Protein AF-A0A7G9Z9N9-F1 (afdb_monomer)

Solvent-accessible surface area (backbone atoms only — not comparable to full-atom values): 4000 Å² total; per-residue (Å²): 130,96,46,75,63,35,46,74,46,59,76,45,83,89,52,76,86,47,69,67,42,43,52,50,48,53,54,51,58,73,71,47,77,94,77,56,72,74,78,87,64,87,82,52,63,68,62,52,50,53,55,59,72,70,45,80,80,78,83,128

pLDDT: mean 92.24, std 9.52, range [58.09, 98.38]

Radius of gyration: 19.02 Å; Cα contacts (8 Å, |Δi|>4): 26; chains: 1; bounding box: 47×23×46 Å

Mean predicted aligned error: 5.45 Å

Sequence (60 aa):
MESPETLEVGSNVLVGVNRIFILDGVKSQLSKERIWQNPFGDGNAGSRIVKLLMQPQTLD

Secondary structure (DSSP, 8-state):
---HHHHHTTS----TT-HHHHHHHHHHHHHS------TT-SS-HHHHHHHHHTS-----

Organism: NCBI:txid2759913

Foldseek 3Di:
DDDPQCVVQPVADDQPDDPVSVVVRVVVNVPDDNDTDDSPDDPCVVVVVVVVVPDPDPDD

Structure (mmCIF, N/CA/C/O backbone):
data_AF-A0A7G9Z9N9-F1
#
_entry.id   AF-A0A7G9Z9N9-F1
#
loop_
_atom_site.group_PDB
_atom_site.id
_atom_site.type_symbol
_atom_site.label_atom_id
_atom_site.label_alt_id
_atom_site.label_comp_id
_atom_site.label_asym_id
_atom_site.label_ent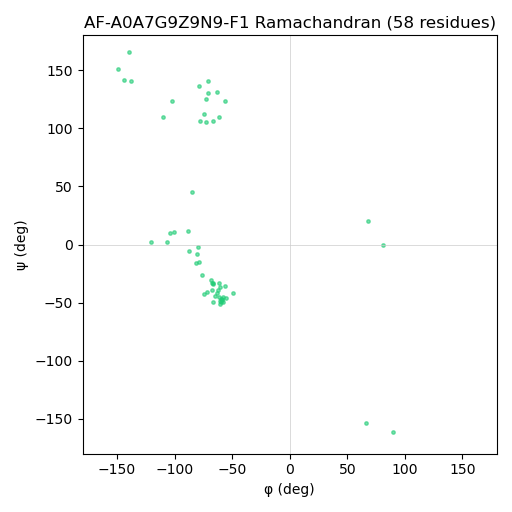ity_id
_atom_site.label_seq_id
_atom_site.pdbx_PDB_ins_code
_atom_site.Cartn_x
_atom_site.Cartn_y
_atom_site.Cartn_z
_atom_site.occupancy
_atom_site.B_iso_or_equiv
_atom_site.auth_seq_id
_atom_site.auth_comp_id
_atom_site.auth_asym_id
_atom_site.auth_atom_id
_atom_site.pdbx_PDB_model_num
ATOM 1 N N . MET A 1 1 ? 3.283 -5.364 -1.248 1.00 60.44 1 MET A N 1
ATOM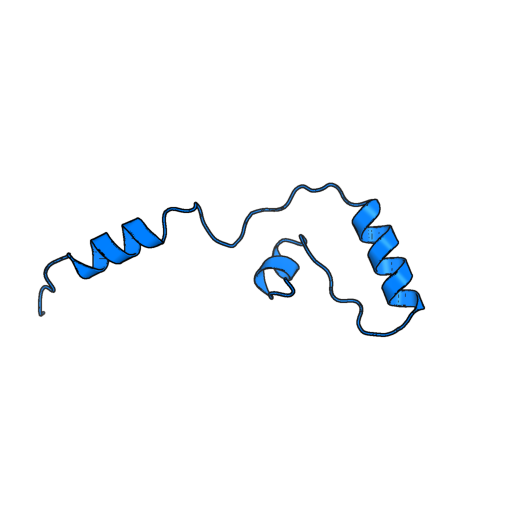 2 C CA . MET A 1 1 ? 2.160 -6.285 -1.512 1.00 60.44 1 MET A CA 1
ATOM 3 C C . MET A 1 1 ? 1.454 -5.810 -2.763 1.00 60.44 1 MET A C 1
ATOM 5 O O . MET A 1 1 ? 1.372 -4.608 -2.976 1.00 60.44 1 MET A O 1
ATOM 9 N N . GLU A 1 2 ? 0.999 -6.737 -3.592 1.00 73.69 2 GLU A N 1
ATOM 10 C CA . GLU A 1 2 ? 0.049 -6.453 -4.664 1.00 73.69 2 GLU A CA 1
ATOM 11 C C . GLU A 1 2 ? -1.341 -6.332 -4.030 1.00 73.69 2 GLU A C 1
ATOM 13 O O . GLU A 1 2 ? -1.892 -7.318 -3.555 1.00 73.69 2 GLU A O 1
ATOM 18 N N . SER A 1 3 ? -1.845 -5.103 -3.935 1.00 89.56 3 SER A N 1
ATOM 19 C CA . SER A 1 3 ? -3.190 -4.785 -3.442 1.00 89.56 3 SER A CA 1
ATOM 20 C C . SER A 1 3 ? -3.791 -3.711 -4.352 1.00 89.56 3 SER A C 1
ATOM 22 O O . SER A 1 3 ? -3.030 -2.813 -4.742 1.00 89.56 3 SER A O 1
ATOM 24 N N . PRO A 1 4 ? -5.091 -3.755 -4.700 1.00 94.38 4 PRO A N 1
ATOM 25 C CA . PRO A 1 4 ? -5.721 -2.756 -5.570 1.00 94.38 4 PRO A CA 1
ATOM 26 C C . PRO A 1 4 ? -5.429 -1.314 -5.141 1.00 94.38 4 PRO A C 1
ATOM 28 O O . PRO A 1 4 ? -5.023 -0.490 -5.957 1.00 94.38 4 PRO A O 1
ATOM 31 N N . GLU A 1 5 ? -5.467 -1.048 -3.838 1.00 95.94 5 GLU A N 1
ATOM 32 C CA . GLU A 1 5 ? -5.227 0.264 -3.241 1.00 95.94 5 GLU A CA 1
ATOM 33 C C . GLU A 1 5 ? -3.810 0.788 -3.530 1.00 95.94 5 GLU A C 1
ATOM 35 O O . GLU A 1 5 ? -3.601 1.985 -3.702 1.00 95.94 5 GLU A O 1
ATOM 40 N N . THR A 1 6 ? -2.812 -0.103 -3.625 1.00 94.62 6 THR A N 1
ATOM 41 C CA . THR A 1 6 ? -1.424 0.275 -3.968 1.00 94.62 6 THR A CA 1
ATOM 42 C C . THR A 1 6 ? -1.232 0.579 -5.452 1.00 94.62 6 THR A C 1
ATOM 44 O O . THR A 1 6 ? -0.347 1.359 -5.811 1.00 94.62 6 THR A O 1
ATOM 47 N N . LEU A 1 7 ? -2.063 -0.013 -6.314 1.00 93.94 7 LEU A N 1
ATOM 48 C CA . LEU A 1 7 ? -2.082 0.292 -7.743 1.00 93.94 7 LEU A CA 1
ATOM 49 C C . LEU A 1 7 ? -2.740 1.652 -7.980 1.00 93.94 7 LEU A C 1
ATOM 51 O O . LEU A 1 7 ? -2.207 2.461 -8.736 1.00 93.94 7 LEU A O 1
ATOM 55 N N . GLU A 1 8 ? -3.839 1.931 -7.277 1.00 94.38 8 GLU A N 1
ATOM 56 C CA . GLU A 1 8 ? -4.584 3.193 -7.362 1.00 94.38 8 GLU A CA 1
ATOM 57 C C . GLU A 1 8 ? -3.739 4.406 -6.955 1.00 94.38 8 GLU A C 1
ATOM 59 O O . GLU A 1 8 ? -3.699 5.400 -7.679 1.00 94.38 8 GLU A O 1
ATOM 64 N N . VAL A 1 9 ? -2.994 4.318 -5.846 1.00 94.62 9 VAL A N 1
ATOM 65 C CA . VAL A 1 9 ? -2.073 5.395 -5.422 1.00 94.62 9 VAL A CA 1
ATOM 66 C C . VAL A 1 9 ? 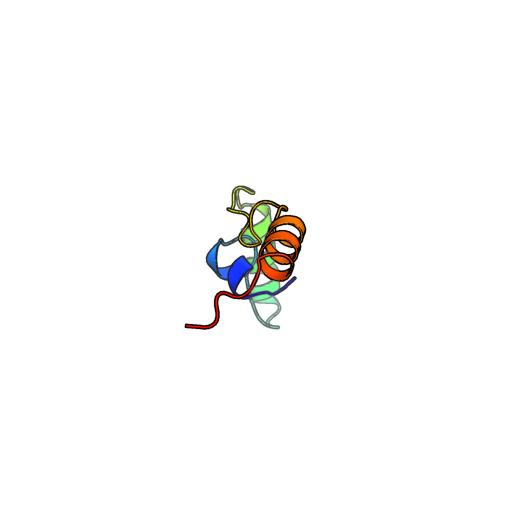-0.745 5.390 -6.189 1.00 94.62 9 VAL A C 1
ATOM 68 O O . VAL A 1 9 ? 0.118 6.238 -5.960 1.00 94.62 9 VAL A O 1
ATOM 71 N N . GLY A 1 10 ? -0.549 4.423 -7.089 1.00 93.56 10 GLY A N 1
ATOM 72 C CA . GLY A 1 10 ? 0.640 4.293 -7.924 1.00 93.56 10 GLY A CA 1
ATOM 73 C C . GLY A 1 10 ? 1.917 3.931 -7.164 1.00 93.56 10 GLY A C 1
ATOM 74 O O . GLY A 1 10 ? 3.009 4.180 -7.682 1.00 93.56 10 GLY A O 1
ATOM 75 N N . SER A 1 11 ? 1.815 3.369 -5.960 1.00 93.94 11 SER A N 1
ATOM 76 C CA . SER A 1 11 ? 2.972 2.873 -5.203 1.00 93.94 11 SER A CA 1
ATOM 77 C C . SER A 1 11 ? 3.460 1.507 -5.692 1.00 93.94 11 SER A C 1
ATOM 79 O O . SER A 1 11 ? 4.575 1.102 -5.367 1.00 93.94 11 SER A O 1
ATOM 81 N N . ASN A 1 12 ? 2.644 0.813 -6.489 1.00 95.00 12 ASN A N 1
ATOM 82 C CA . ASN A 1 12 ? 2.970 -0.457 -7.124 1.00 95.00 12 ASN A CA 1
ATOM 83 C C . ASN A 1 12 ? 2.431 -0.511 -8.571 1.00 95.00 12 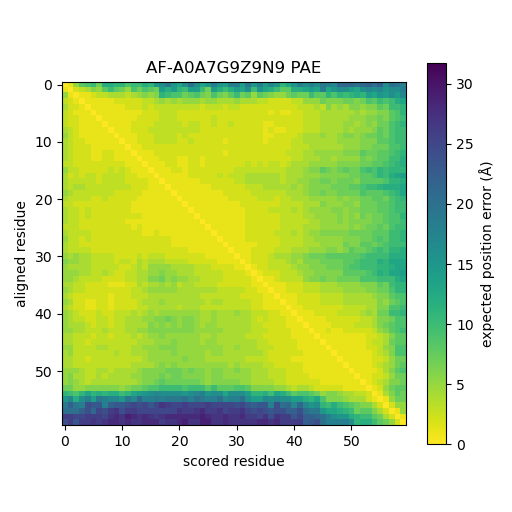ASN A C 1
ATOM 85 O O . ASN A 1 12 ? 1.604 0.311 -8.965 1.00 95.00 12 ASN A O 1
ATOM 89 N N . VAL A 1 13 ? 2.894 -1.476 -9.371 1.00 94.00 13 VAL A N 1
ATOM 90 C CA . VAL A 1 13 ? 2.453 -1.704 -10.759 1.00 94.00 13 VAL A CA 1
ATOM 91 C C . VAL A 1 13 ? 2.426 -3.199 -11.082 1.00 94.00 13 VAL A C 1
ATOM 93 O O . VAL A 1 13 ? 3.321 -3.938 -10.676 1.00 94.00 13 VAL A O 1
ATOM 96 N N . LEU A 1 14 ? 1.427 -3.644 -11.850 1.00 95.25 14 LEU A N 1
ATOM 97 C CA . LEU A 1 14 ? 1.342 -5.015 -12.361 1.00 95.25 14 LEU A CA 1
ATOM 98 C C . LEU A 1 14 ? 1.757 -5.078 -13.822 1.00 95.25 14 LEU A C 1
ATOM 100 O O . LEU A 1 14 ? 1.181 -4.407 -14.672 1.00 95.25 14 LEU A O 1
ATOM 104 N N . VAL A 1 15 ? 2.751 -5.917 -14.104 1.00 96.00 15 VAL A N 1
ATOM 105 C CA . VAL A 1 15 ? 3.352 -6.063 -15.443 1.00 96.00 15 VAL A CA 1
ATOM 106 C C . VAL A 1 15 ? 3.234 -7.484 -16.006 1.00 96.00 15 VAL A C 1
ATOM 108 O O . VAL A 1 15 ? 3.692 -7.766 -17.114 1.00 96.00 15 VAL A O 1
ATOM 111 N N . GLY A 1 16 ? 2.588 -8.388 -15.263 1.00 95.56 16 GLY A N 1
ATOM 112 C CA . GLY A 1 16 ? 2.441 -9.793 -15.632 1.00 95.56 16 GLY A CA 1
ATOM 113 C C . GLY A 1 16 ? 3.773 -10.551 -15.638 1.00 95.56 16 GLY A C 1
ATOM 114 O O . GLY A 1 16 ? 4.710 -10.208 -14.922 1.00 95.56 16 GLY A O 1
ATOM 115 N N . VAL A 1 17 ? 3.850 -11.609 -16.452 1.00 97.25 17 VAL A N 1
ATOM 116 C CA . VAL A 1 17 ? 4.993 -12.548 -16.478 1.00 97.25 17 VAL A CA 1
ATOM 117 C C . VAL A 1 17 ? 5.899 -12.397 -17.705 1.00 97.25 17 VAL A C 1
ATOM 119 O O . VAL A 1 17 ? 6.856 -13.151 -17.882 1.00 97.25 17 VAL A O 1
ATOM 122 N N . ASN A 1 18 ? 5.611 -11.438 -18.588 1.00 98.25 18 ASN A N 1
ATOM 123 C CA . ASN A 1 18 ? 6.431 -11.205 -19.772 1.00 98.25 18 ASN A CA 1
ATOM 124 C C . ASN A 1 18 ? 7.760 -10.546 -19.369 1.00 98.25 18 ASN A C 1
ATOM 126 O O . ASN A 1 18 ? 7.767 -9.479 -18.760 1.00 98.25 18 ASN A O 1
ATOM 130 N N . ARG A 1 19 ? 8.892 -11.147 -19.759 1.00 98.06 19 ARG A N 1
ATOM 131 C CA . ARG A 1 19 ? 10.232 -10.650 -19.394 1.00 98.06 19 ARG A CA 1
ATOM 132 C C . ARG A 1 19 ? 10.497 -9.200 -19.808 1.00 98.06 19 ARG A C 1
ATOM 134 O O . ARG A 1 19 ? 11.176 -8.493 -19.070 1.00 98.06 19 ARG A O 1
ATOM 141 N N . ILE A 1 20 ? 9.979 -8.765 -20.956 1.00 98.38 20 ILE A N 1
ATOM 142 C CA . ILE A 1 20 ? 10.144 -7.387 -21.436 1.00 98.38 20 ILE A CA 1
ATOM 143 C C . ILE A 1 20 ? 9.394 -6.434 -20.501 1.00 98.38 20 ILE A C 1
ATOM 145 O O . ILE A 1 20 ? 9.993 -5.502 -19.975 1.00 98.38 20 ILE A O 1
ATOM 149 N N . PHE A 1 21 ? 8.129 -6.730 -20.194 1.00 98.12 21 PHE A N 1
ATOM 150 C CA . PHE A 1 21 ? 7.319 -5.893 -19.303 1.00 98.12 21 PHE A CA 1
ATOM 151 C C . PHE A 1 21 ? 7.831 -5.884 -17.862 1.00 98.12 21 PHE A C 1
ATOM 153 O O . PHE A 1 21 ? 7.772 -4.850 -17.203 1.00 98.12 21 PHE A O 1
ATOM 160 N N . ILE A 1 22 ? 8.398 -6.995 -17.383 1.00 98.19 22 ILE A N 1
ATOM 161 C CA . ILE A 1 22 ? 9.086 -7.038 -16.087 1.00 98.19 22 ILE A CA 1
ATOM 162 C C . ILE A 1 22 ? 10.260 -6.053 -16.076 1.00 98.19 22 ILE A C 1
ATOM 164 O O . ILE A 1 22 ? 10.377 -5.247 -15.154 1.00 98.19 22 ILE A O 1
ATOM 168 N N . LEU A 1 23 ? 11.114 -6.087 -17.104 1.00 98.31 23 LEU A N 1
ATOM 169 C CA . LEU A 1 23 ? 12.265 -5.189 -17.192 1.00 98.31 23 LEU A CA 1
ATOM 170 C C . LEU A 1 23 ? 11.837 -3.718 -17.287 1.00 98.31 23 LEU A C 1
ATOM 172 O O . LEU A 1 23 ? 12.429 -2.861 -16.627 1.00 98.31 23 LEU A O 1
ATOM 176 N N . ASP A 1 24 ? 10.804 -3.426 -18.071 1.00 98.00 24 ASP A N 1
ATOM 177 C CA . ASP A 1 24 ? 10.275 -2.071 -18.224 1.00 98.00 24 ASP A CA 1
ATOM 178 C C . ASP A 1 24 ? 9.618 -1.567 -16.933 1.00 98.00 24 ASP A C 1
ATOM 180 O O . ASP A 1 24 ? 9.845 -0.423 -16.532 1.00 98.00 24 ASP A O 1
ATOM 184 N N . GLY A 1 25 ? 8.895 -2.435 -16.220 1.00 96.75 25 GLY A N 1
ATOM 185 C CA . GLY A 1 25 ? 8.332 -2.147 -14.902 1.00 96.75 25 GLY A CA 1
ATOM 186 C C . GLY A 1 25 ? 9.405 -1.769 -13.883 1.00 96.75 25 GLY A C 1
ATOM 187 O O . GLY A 1 25 ? 9.278 -0.747 -13.209 1.00 96.75 25 GLY A O 1
ATOM 188 N N . VAL A 1 26 ? 10.503 -2.532 -13.819 1.00 97.19 26 VAL A N 1
ATOM 189 C CA . VAL A 1 26 ? 11.639 -2.226 -12.931 1.00 97.19 26 VAL A CA 1
ATOM 190 C C . VAL A 1 26 ? 12.252 -0.867 -13.269 1.00 97.19 26 VAL A C 1
ATOM 192 O O . VAL A 1 26 ? 12.443 -0.046 -12.373 1.00 97.19 26 VAL A O 1
ATOM 195 N N . LYS A 1 27 ? 12.527 -0.594 -14.550 1.00 97.94 27 LYS A N 1
ATOM 196 C CA . LYS A 1 27 ? 13.090 0.698 -14.982 1.00 97.94 27 LYS A CA 1
ATOM 197 C C . LYS A 1 27 ? 12.172 1.862 -14.615 1.00 97.94 27 LYS A C 1
ATOM 199 O O . LYS A 1 27 ? 12.635 2.843 -14.037 1.00 97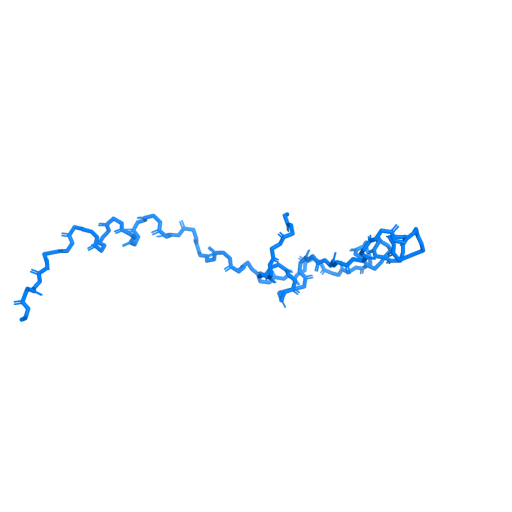.94 27 LYS A O 1
ATOM 204 N N . SER A 1 28 ? 10.878 1.728 -14.906 1.00 96.00 28 SER A N 1
ATOM 205 C CA . SER A 1 28 ? 9.870 2.735 -14.576 1.00 96.00 28 SER A CA 1
ATOM 206 C C . SER A 1 28 ? 9.843 3.017 -13.072 1.00 96.00 28 SER A C 1
ATOM 208 O O . SER A 1 28 ? 9.976 4.172 -12.670 1.00 96.00 28 SER A O 1
ATOM 210 N N . GLN A 1 29 ? 9.775 1.979 -12.232 1.00 95.19 29 GLN A N 1
ATOM 211 C CA . GLN A 1 29 ? 9.722 2.145 -10.776 1.00 95.19 29 GLN A CA 1
ATOM 212 C C . GLN A 1 29 ? 11.010 2.724 -10.179 1.00 95.19 29 GLN A C 1
ATOM 214 O O . GLN A 1 29 ? 10.935 3.508 -9.237 1.00 95.19 29 GLN A O 1
ATOM 219 N N . LEU A 1 30 ? 12.185 2.402 -10.729 1.00 96.69 30 LEU A N 1
ATOM 220 C CA . LEU A 1 30 ? 13.450 3.007 -10.293 1.00 96.69 30 LEU A CA 1
ATOM 221 C C . LEU A 1 30 ? 13.538 4.501 -10.626 1.00 96.69 30 LEU A C 1
ATOM 223 O O . LEU A 1 30 ? 14.143 5.253 -9.868 1.00 96.69 30 LEU A O 1
ATOM 227 N N . SER A 1 31 ? 12.941 4.921 -11.743 1.00 95.94 31 SER A N 1
ATOM 228 C CA . SER A 1 31 ? 12.911 6.325 -12.171 1.00 95.94 31 SER A CA 1
ATOM 229 C C . SER A 1 31 ? 11.827 7.164 -11.489 1.00 95.94 31 SER A C 1
ATOM 231 O O . SER A 1 31 ? 11.864 8.391 -11.558 1.00 95.94 31 SER A O 1
ATOM 233 N N 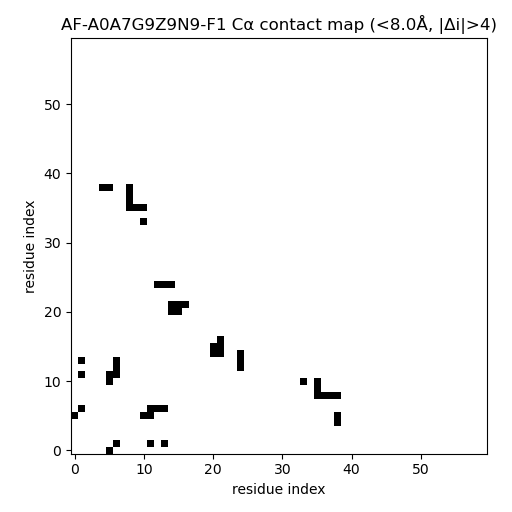. LYS A 1 32 ? 10.846 6.516 -10.851 1.00 93.50 32 LYS A N 1
ATOM 234 C CA . LYS A 1 32 ? 9.676 7.180 -10.285 1.00 93.50 32 LYS A CA 1
ATOM 235 C C . LYS A 1 32 ? 10.008 7.830 -8.944 1.00 93.50 32 LYS A C 1
ATOM 237 O O . LYS A 1 32 ? 10.625 7.223 -8.067 1.00 93.50 32 LYS A O 1
ATOM 242 N N . GLU A 1 33 ? 9.529 9.054 -8.763 1.00 93.38 33 GLU A N 1
ATOM 243 C CA . GLU A 1 33 ? 9.563 9.716 -7.467 1.00 93.38 33 GLU A CA 1
ATOM 244 C C . GLU A 1 33 ? 8.707 8.940 -6.454 1.00 93.38 33 GLU A C 1
ATOM 246 O O . GLU A 1 33 ? 7.569 8.552 -6.728 1.00 93.38 33 GLU A O 1
ATOM 251 N N . ARG A 1 34 ? 9.263 8.679 -5.268 1.00 92.06 34 ARG A N 1
ATOM 252 C CA . ARG A 1 34 ? 8.643 7.818 -4.245 1.00 92.06 34 ARG A CA 1
ATOM 253 C C . ARG A 1 34 ? 7.652 8.587 -3.374 1.00 92.06 34 ARG A C 1
ATOM 255 O O . ARG A 1 34 ? 7.671 8.466 -2.152 1.00 92.06 34 ARG A O 1
ATOM 262 N N . ILE A 1 35 ? 6.814 9.390 -4.016 1.00 94.00 35 ILE A N 1
ATOM 263 C CA . ILE A 1 35 ? 5.753 10.157 -3.376 1.00 94.00 35 ILE A CA 1
ATOM 264 C C . ILE A 1 35 ? 4.428 9.546 -3.807 1.00 94.00 35 ILE A C 1
ATOM 266 O O . ILE A 1 35 ? 4.020 9.632 -4.963 1.00 94.00 35 ILE A O 1
ATOM 270 N N . TRP A 1 36 ? 3.767 8.902 -2.858 1.00 94.31 36 TRP A N 1
ATOM 271 C CA . TRP A 1 36 ? 2.436 8.338 -3.017 1.00 94.31 36 TRP A CA 1
ATOM 272 C C . TRP A 1 36 ? 1.720 8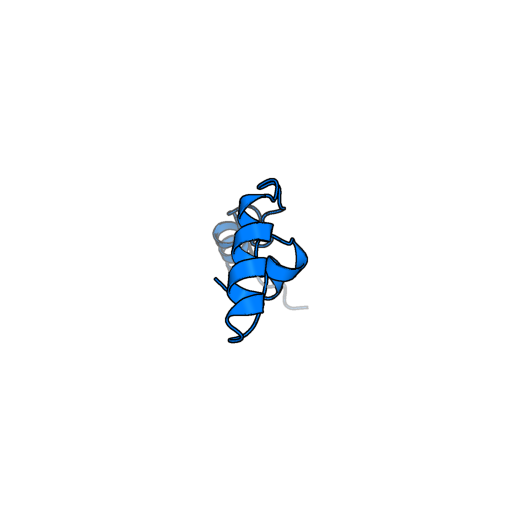.395 -1.672 1.00 94.31 36 TRP A C 1
ATOM 274 O O . TRP A 1 36 ? 2.348 8.381 -0.611 1.00 94.31 36 TRP A O 1
ATOM 284 N N . GLN A 1 37 ? 0.396 8.502 -1.710 1.00 93.94 37 GLN A N 1
ATOM 285 C CA . GLN A 1 37 ? -0.414 8.512 -0.496 1.00 93.94 37 GLN A CA 1
ATOM 286 C C . GLN A 1 37 ? -0.431 7.119 0.127 1.00 93.94 37 GLN A C 1
ATOM 288 O O . GLN A 1 37 ? -0.526 6.126 -0.588 1.00 93.94 37 GLN A O 1
ATOM 293 N N . ASN A 1 38 ? -0.364 7.040 1.457 1.00 93.50 38 ASN A N 1
ATOM 294 C CA . ASN A 1 38 ? -0.614 5.789 2.166 1.00 93.50 38 ASN A CA 1
ATOM 295 C C . ASN A 1 38 ? -2.128 5.499 2.157 1.00 93.50 38 ASN A C 1
ATOM 297 O O . ASN A 1 38 ? -2.866 6.228 2.825 1.00 93.50 38 ASN A O 1
ATOM 301 N N . PRO A 1 39 ? -2.605 4.453 1.457 1.00 94.19 39 PRO A N 1
ATOM 302 C CA . PRO A 1 39 ? -4.035 4.181 1.365 1.00 94.19 39 PRO A CA 1
ATOM 303 C C . PRO A 1 39 ? -4.589 3.451 2.598 1.00 94.19 39 PRO A C 1
ATOM 305 O O . PRO A 1 39 ? -5.798 3.312 2.740 1.00 94.19 39 PRO A O 1
ATOM 308 N N . PHE A 1 40 ? -3.734 2.990 3.517 1.00 93.56 40 PHE A N 1
ATOM 309 C CA . PHE A 1 40 ? -4.131 2.128 4.639 1.00 93.56 40 PHE A CA 1
ATOM 310 C C . PHE A 1 40 ? -4.565 2.899 5.895 1.00 93.56 40 PHE A C 1
ATOM 312 O O . PHE A 1 40 ? -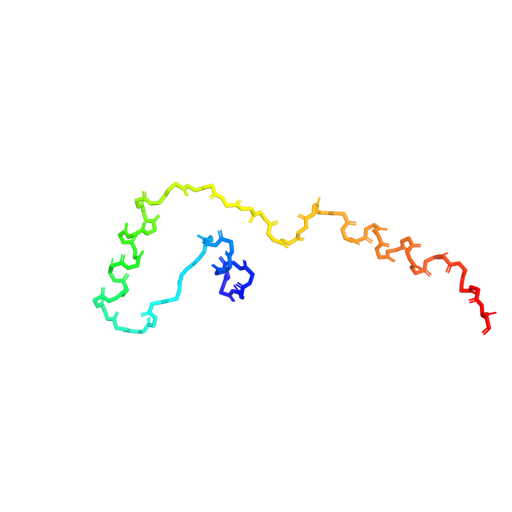4.722 2.326 6.975 1.00 93.56 40 PHE A O 1
ATOM 319 N N . GLY A 1 41 ? -4.762 4.210 5.759 1.00 92.75 41 GLY A N 1
ATOM 320 C CA . GLY A 1 41 ? -5.183 5.097 6.833 1.00 92.75 41 GLY A CA 1
ATOM 321 C C . GLY A 1 41 ? -4.022 5.693 7.628 1.00 92.75 41 GLY A C 1
ATOM 322 O O . GLY A 1 41 ? -2.875 5.748 7.191 1.00 92.75 41 GLY A O 1
ATOM 323 N N . ASP A 1 42 ? -4.348 6.180 8.818 1.00 96.44 42 ASP A N 1
ATOM 324 C CA . ASP A 1 42 ? -3.490 7.020 9.658 1.00 96.44 42 ASP A CA 1
ATOM 325 C C . ASP A 1 42 ? -2.863 6.272 10.846 1.00 96.44 42 ASP A C 1
ATOM 327 O O . ASP A 1 42 ? -2.314 6.891 11.752 1.00 96.44 42 ASP A O 1
ATOM 331 N N . GLY A 1 43 ? -2.986 4.942 10.879 1.00 96.56 43 GLY A N 1
ATOM 332 C CA . GLY A 1 43 ? -2.474 4.103 11.966 1.00 96.56 43 GLY A CA 1
ATOM 333 C C . GLY A 1 43 ? -3.366 4.026 13.212 1.00 96.56 43 GLY A C 1
ATOM 334 O O . GLY A 1 43 ? -3.044 3.281 14.131 1.00 96.56 43 GLY A O 1
ATOM 335 N N . ASN A 1 44 ? -4.517 4.710 13.246 1.00 97.88 44 ASN A N 1
ATOM 336 C CA . ASN A 1 44 ? -5.405 4.749 14.421 1.00 97.88 44 ASN A CA 1
ATOM 337 C C . ASN A 1 44 ? -6.619 3.811 14.322 1.00 97.88 44 ASN A C 1
ATOM 339 O O . ASN A 1 44 ? -7.548 3.898 15.132 1.00 97.88 44 ASN A O 1
ATOM 343 N N . ALA A 1 45 ? -6.644 2.920 13.327 1.00 97.56 45 ALA A N 1
ATOM 344 C CA . ALA A 1 45 ? -7.777 2.032 13.075 1.00 97.56 45 ALA A CA 1
ATOM 345 C C . ALA A 1 45 ? -8.149 1.195 14.312 1.00 97.56 45 ALA A C 1
ATOM 347 O O . ALA A 1 45 ? -9.316 1.165 14.693 1.00 97.56 45 ALA A O 1
ATOM 348 N N . GLY A 1 46 ? -7.164 0.602 14.999 1.00 97.50 46 GLY A N 1
ATOM 349 C CA . GLY A 1 46 ? -7.402 -0.208 16.201 1.00 97.50 46 GLY A CA 1
ATOM 350 C C . GLY A 1 46 ? -8.107 0.567 17.318 1.00 97.50 46 GLY A C 1
ATOM 351 O O . GLY A 1 46 ? -9.122 0.113 17.842 1.00 97.50 46 GLY A O 1
ATOM 352 N N . SER A 1 47 ? -7.636 1.779 17.630 1.00 97.50 47 SER A N 1
ATOM 353 C CA . SER A 1 47 ? -8.264 2.640 18.641 1.00 97.50 47 SER A CA 1
ATOM 354 C C . SER A 1 47 ? -9.694 3.033 18.264 1.00 97.50 47 SER A C 1
ATOM 356 O O . SER A 1 47 ? -10.571 3.049 19.128 1.00 97.50 47 SER A O 1
ATOM 358 N N . ARG A 1 48 ? -9.960 3.314 16.979 1.00 97.12 48 ARG A N 1
ATOM 359 C CA . ARG A 1 48 ? -11.320 3.601 16.489 1.00 97.12 48 ARG A CA 1
ATOM 360 C C . ARG A 1 48 ? -12.235 2.387 16.623 1.00 97.12 48 ARG A C 1
ATOM 362 O O . ARG A 1 48 ? -13.352 2.542 17.102 1.00 97.12 48 ARG A O 1
ATOM 369 N N . ILE A 1 49 ? -11.756 1.198 16.258 1.00 97.19 49 ILE A N 1
ATOM 370 C CA . ILE A 1 49 ? -12.516 -0.053 16.365 1.00 97.19 49 ILE A CA 1
ATOM 371 C C . ILE A 1 49 ? -12.892 -0.322 17.824 1.00 97.19 49 ILE A C 1
ATOM 373 O O . ILE A 1 49 ? -14.068 -0.500 18.119 1.00 97.19 49 ILE A O 1
ATOM 377 N N . VAL A 1 50 ? -11.929 -0.271 18.753 1.00 97.25 50 VAL A N 1
ATOM 378 C CA . VAL A 1 50 ? -12.202 -0.469 20.189 1.00 97.25 50 VAL A CA 1
ATOM 379 C C . VAL A 1 50 ? -13.216 0.554 20.699 1.00 97.25 50 VAL A C 1
ATOM 381 O O . VAL A 1 50 ? -14.181 0.185 21.363 1.00 97.25 50 VAL A O 1
ATOM 384 N N . LYS A 1 51 ? -13.058 1.833 20.334 1.00 96.38 51 LYS A N 1
ATOM 385 C CA . LYS A 1 51 ? -14.005 2.887 20.715 1.00 96.38 51 LYS A CA 1
ATOM 386 C C . LYS A 1 51 ? -15.420 2.628 20.186 1.00 96.38 51 LYS A C 1
ATOM 388 O O . LYS A 1 51 ? -16.370 2.974 20.876 1.00 96.38 51 LYS A O 1
ATOM 393 N N . LEU A 1 52 ? -15.574 2.072 18.985 1.00 95.25 52 LEU A N 1
ATOM 394 C CA . LEU A 1 52 ? -16.881 1.714 18.420 1.00 95.25 52 LEU A CA 1
ATOM 395 C C . LEU A 1 52 ? -17.496 0.502 19.129 1.00 95.25 52 LEU A C 1
ATOM 397 O O . LEU A 1 52 ? -18.682 0.519 19.428 1.00 95.25 52 LEU A O 1
ATOM 401 N N . LEU A 1 53 ? -16.694 -0.515 19.449 1.00 95.69 53 LEU A N 1
ATOM 402 C CA . LEU A 1 53 ? -17.162 -1.712 20.159 1.00 95.69 53 LEU A CA 1
ATOM 403 C C . LEU A 1 53 ? -17.572 -1.429 21.610 1.00 95.69 53 LEU A C 1
ATOM 405 O O . LEU A 1 53 ? -18.441 -2.106 22.144 1.00 95.69 53 LEU A O 1
ATOM 409 N N . MET A 1 54 ? -16.942 -0.444 22.252 1.00 94.62 54 MET A N 1
ATOM 410 C CA . MET A 1 54 ? -17.257 -0.039 23.625 1.00 94.62 54 MET A CA 1
ATOM 411 C C . MET A 1 54 ? -18.378 1.006 23.714 1.00 94.62 54 MET A C 1
ATOM 413 O O . MET A 1 54 ? -18.777 1.366 24.822 1.00 94.62 54 MET A O 1
ATOM 417 N N . GLN A 1 55 ? -18.875 1.528 22.586 1.00 87.56 55 GLN A N 1
ATOM 418 C CA . GLN A 1 55 ? -20.040 2.410 22.604 1.00 87.56 55 GLN A CA 1
ATOM 419 C C . GLN A 1 55 ? -21.288 1.588 22.940 1.00 87.56 55 GLN A C 1
ATOM 421 O O . GLN A 1 55 ? -21.509 0.554 22.309 1.00 87.56 55 GLN A O 1
ATOM 426 N N . PRO A 1 56 ? -22.116 2.029 23.907 1.00 79.44 56 PRO A N 1
ATOM 427 C CA . PRO A 1 56 ? -23.404 1.398 24.150 1.00 79.44 56 PRO A CA 1
ATOM 428 C C . PRO A 1 56 ? -24.209 1.409 22.849 1.00 79.44 56 PRO A C 1
ATOM 430 O O . PRO A 1 56 ? -24.424 2.480 22.281 1.00 79.44 56 PRO A O 1
ATOM 433 N N . GLN A 1 57 ? -24.645 0.243 22.365 1.00 72.06 57 GLN A N 1
ATOM 434 C CA . GLN A 1 57 ? -25.649 0.203 21.307 1.00 72.06 57 GLN A CA 1
ATOM 435 C C . GLN A 1 57 ? -26.922 0.862 21.848 1.00 72.06 57 GLN A C 1
ATOM 437 O O . GLN A 1 57 ? -27.598 0.303 22.712 1.00 72.06 57 GLN A O 1
ATOM 442 N N . THR A 1 58 ? -27.255 2.050 21.348 1.00 69.50 58 THR A N 1
ATOM 443 C CA . THR A 1 58 ? -28.641 2.509 21.358 1.00 69.50 58 THR A CA 1
ATOM 444 C C . TH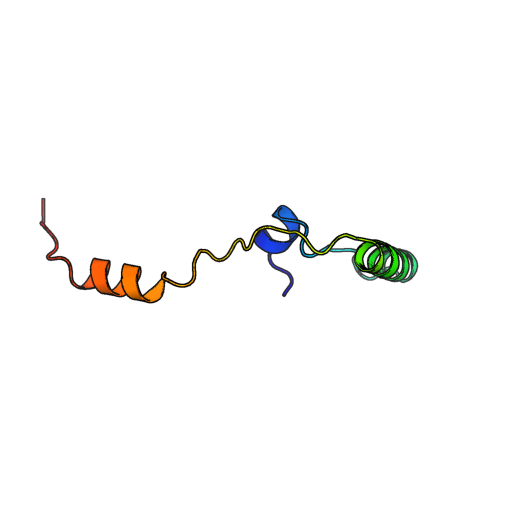R A 1 58 ? -29.396 1.593 20.405 1.00 69.50 58 THR A C 1
ATOM 446 O O . THR A 1 58 ? -29.165 1.606 19.198 1.00 69.50 58 THR A O 1
ATOM 449 N N . LEU A 1 59 ? -30.190 0.696 20.985 1.00 60.28 59 LEU A N 1
ATOM 450 C CA . LEU A 1 59 ? -31.210 -0.042 20.258 1.00 60.28 59 LEU A CA 1
ATOM 451 C C . LEU A 1 59 ? -32.323 0.964 19.961 1.00 60.28 59 LEU A C 1
ATOM 453 O O . LEU A 1 59 ? -33.033 1.361 20.886 1.00 60.28 59 LEU A O 1
ATOM 457 N N . ASP A 1 60 ? -32.400 1.401 18.709 1.00 58.09 60 ASP A N 1
ATOM 458 C CA . ASP A 1 60 ? -33.579 2.079 18.166 1.00 58.09 60 ASP A CA 1
ATOM 459 C C . ASP A 1 60 ? -34.657 1.038 17.818 1.00 58.09 60 ASP A C 1
ATOM 461 O O . ASP A 1 60 ? -34.291 -0.042 17.287 1.00 58.09 60 ASP A O 1
#